Protein AF-A0A7S0CBC4-F1 (afdb_monomer_lite)

Foldseek 3Di:
DDDDPVPDDDDDDDDDDDDDDPVQKDKDPWDDWADPVPQKIKIKIWIFGNPPVRHTAKMKMFIWGQDPPPRDTDTPDIDMDGPHPPDDPPCDPVNCVVVPD

Organism: NCBI:txid420281

pLDDT: mean 72.63, std 17.98, range [35.53, 95.88]

Structure (mmCIF, N/CA/C/O backbone):
data_AF-A0A7S0CBC4-F1
#
_entry.id   AF-A0A7S0CBC4-F1
#
loop_
_atom_site.group_PDB
_atom_site.id
_atom_site.type_symbol
_atom_site.label_atom_id
_atom_site.label_alt_id
_atom_site.label_comp_id
_atom_site.label_asym_id
_atom_site.label_entity_id
_atom_site.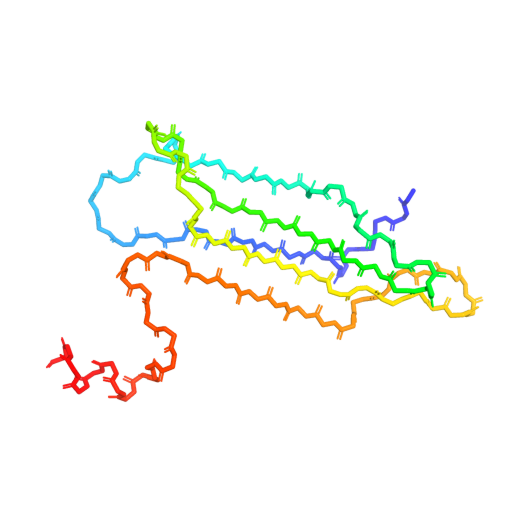label_seq_id
_atom_site.pdbx_PDB_ins_code
_atom_site.Cartn_x
_atom_site.Cartn_y
_atom_site.Cartn_z
_atom_site.occupancy
_atom_site.B_iso_or_equiv
_atom_site.auth_seq_id
_atom_site.auth_comp_id
_atom_site.auth_asym_id
_atom_site.auth_atom_id
_atom_site.pdbx_PDB_model_num
ATOM 1 N N . ALA A 1 1 ? 3.431 -0.151 20.247 1.00 38.62 1 ALA A N 1
ATOM 2 C CA . ALA A 1 1 ? 2.517 -0.664 19.209 1.00 38.62 1 ALA A CA 1
ATOM 3 C C . ALA A 1 1 ? 2.488 -2.183 19.313 1.00 38.62 1 ALA A C 1
ATOM 5 O O . ALA A 1 1 ? 3.549 -2.794 19.287 1.00 38.62 1 ALA A O 1
ATOM 6 N N . VAL A 1 2 ? 1.317 -2.781 19.541 1.00 35.53 2 VAL A N 1
ATOM 7 C CA . VAL A 1 2 ? 1.173 -4.241 19.642 1.00 35.53 2 VAL A CA 1
ATOM 8 C C . VAL A 1 2 ? 1.073 -4.788 18.220 1.00 35.53 2 VAL A C 1
ATOM 10 O O . VAL A 1 2 ? 0.085 -4.559 17.533 1.00 35.53 2 VAL A O 1
ATOM 13 N N . SER A 1 3 ? 2.137 -5.447 17.767 1.00 39.62 3 SER A N 1
ATOM 14 C CA . SER A 1 3 ? 2.172 -6.182 16.503 1.00 39.62 3 SER A CA 1
ATOM 15 C C . SER A 1 3 ? 1.276 -7.415 16.637 1.00 39.62 3 SER A C 1
ATOM 17 O O . SER A 1 3 ? 1.628 -8.367 17.332 1.00 39.62 3 SER A O 1
ATOM 19 N N . SER A 1 4 ? 0.085 -7.389 16.039 1.00 43.91 4 SER A N 1
ATOM 20 C CA . SER A 1 4 ? -0.743 -8.587 15.894 1.00 43.91 4 SER A CA 1
ATOM 21 C C . SER A 1 4 ? -0.231 -9.397 14.702 1.00 43.91 4 SER A C 1
ATOM 23 O O . SER A 1 4 ? -0.228 -8.891 13.579 1.00 43.91 4 SER A O 1
ATOM 25 N N . SER A 1 5 ? 0.141 -10.658 14.923 1.00 46.16 5 SER A N 1
ATOM 26 C CA . SER A 1 5 ? 0.690 -11.577 13.908 1.00 46.16 5 SER A CA 1
ATOM 27 C C . SER A 1 5 ? -0.208 -11.812 12.685 1.00 46.16 5 SER A C 1
ATOM 29 O O . SER A 1 5 ? 0.252 -12.365 11.695 1.00 46.16 5 SER A O 1
ATOM 31 N N . ASN A 1 6 ? -1.476 -11.394 12.740 1.00 45.88 6 ASN A N 1
ATOM 32 C CA . ASN A 1 6 ? -2.473 -11.633 11.694 1.00 45.88 6 ASN A CA 1
ATOM 33 C C . ASN A 1 6 ? -2.654 -10.458 10.714 1.00 45.88 6 ASN A C 1
ATOM 35 O O . ASN A 1 6 ? -3.443 -10.578 9.787 1.00 45.88 6 ASN A O 1
ATOM 39 N N . ASN A 1 7 ? -1.937 -9.343 10.899 1.00 47.84 7 ASN A N 1
ATOM 40 C CA . ASN A 1 7 ? -2.038 -8.149 10.044 1.00 47.84 7 ASN A CA 1
ATOM 41 C C . ASN A 1 7 ? -0.727 -7.894 9.283 1.00 47.84 7 ASN A C 1
ATOM 43 O O . ASN A 1 7 ? -0.221 -6.774 9.253 1.00 47.84 7 ASN A O 1
ATOM 47 N N . GLN A 1 8 ? -0.136 -8.953 8.729 1.00 48.47 8 GLN A N 1
ATOM 48 C CA . GLN A 1 8 ? 1.083 -8.877 7.927 1.00 48.47 8 GLN A CA 1
ATOM 49 C C . GLN A 1 8 ? 0.757 -9.233 6.479 1.00 48.47 8 GLN A C 1
ATOM 51 O O . GLN A 1 8 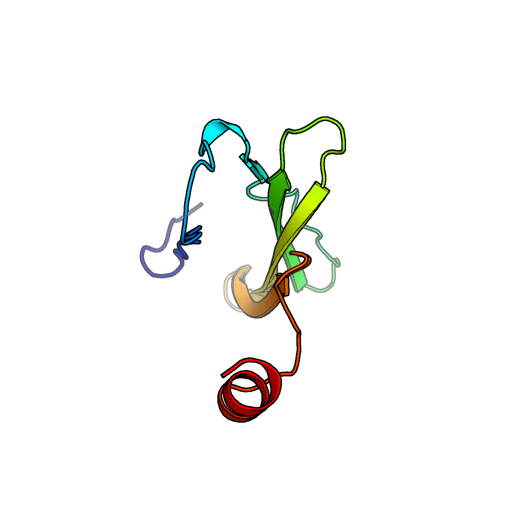? 0.149 -10.267 6.211 1.00 48.47 8 GLN A O 1
ATOM 56 N N . PHE A 1 9 ? 1.180 -8.381 5.550 1.00 51.22 9 PHE A N 1
ATOM 57 C CA . PHE A 1 9 ? 1.003 -8.586 4.116 1.00 51.22 9 PHE A CA 1
ATOM 58 C C . PHE A 1 9 ? 2.381 -8.562 3.459 1.00 51.22 9 PHE A C 1
ATOM 60 O O . PHE A 1 9 ? 3.190 -7.679 3.741 1.00 51.22 9 PHE A O 1
ATOM 67 N N . GLY A 1 10 ? 2.664 -9.552 2.615 1.00 49.84 10 GLY A N 1
ATOM 68 C CA . GLY A 1 10 ? 3.901 -9.632 1.843 1.00 49.84 10 GLY A CA 1
ATOM 69 C C . GLY A 1 10 ? 3.644 -9.254 0.390 1.00 49.84 10 GLY A C 1
ATOM 70 O O . GLY A 1 10 ? 2.766 -9.832 -0.246 1.00 49.84 10 GLY A O 1
ATOM 71 N N . ILE A 1 11 ? 4.417 -8.309 -0.144 1.00 53.34 11 ILE A N 1
ATOM 72 C CA . ILE A 1 11 ? 4.409 -7.983 -1.574 1.00 53.34 11 ILE A CA 1
ATOM 73 C C . ILE A 1 11 ? 5.508 -8.816 -2.237 1.00 53.34 11 ILE A C 1
ATOM 75 O O . ILE A 1 11 ? 6.695 -8.563 -2.038 1.00 53.34 11 ILE A O 1
ATOM 79 N N . LEU A 1 12 ? 5.120 -9.829 -3.011 1.00 50.75 12 LEU A N 1
ATOM 80 C CA . LEU A 1 12 ? 6.053 -10.638 -3.794 1.00 50.75 12 LEU A CA 1
ATOM 81 C C . LEU A 1 12 ? 6.260 -9.988 -5.164 1.00 50.75 12 LEU A C 1
ATOM 83 O O . LEU A 1 12 ? 5.390 -10.042 -6.032 1.00 50.75 12 LEU A O 1
ATOM 87 N N . VAL A 1 13 ? 7.426 -9.375 -5.366 1.00 54.03 13 VAL A N 1
ATOM 88 C CA . VAL A 1 13 ? 7.819 -8.817 -6.665 1.00 54.03 13 VAL A CA 1
ATOM 89 C C . VAL A 1 13 ? 8.433 -9.935 -7.511 1.00 54.03 13 VAL A C 1
ATOM 91 O O . VAL A 1 13 ? 9.635 -10.175 -7.473 1.00 54.03 13 VAL A O 1
ATOM 94 N N . GLY A 1 14 ? 7.593 -10.657 -8.253 1.00 49.59 14 GLY A N 1
ATOM 95 C CA . GLY A 1 14 ? 8.031 -11.591 -9.291 1.00 49.59 14 GLY A CA 1
ATOM 96 C C . GLY A 1 14 ? 8.009 -10.918 -10.662 1.00 49.59 14 GLY A C 1
ATOM 97 O O . GLY A 1 14 ? 6.984 -10.356 -11.051 1.00 49.59 14 GLY A O 1
ATOM 98 N N . TYR A 1 15 ? 9.116 -10.976 -11.405 1.00 46.53 15 TYR A N 1
ATOM 99 C CA . TYR A 1 15 ? 9.126 -10.660 -12.835 1.00 46.53 15 TYR A CA 1
ATOM 100 C C . TYR A 1 15 ? 9.783 -11.813 -13.590 1.00 46.53 15 TYR A C 1
ATOM 102 O O . TYR A 1 15 ? 10.948 -12.139 -13.358 1.00 46.53 15 TYR A O 1
ATOM 110 N N . GLU A 1 16 ? 9.018 -12.464 -14.464 1.00 52.97 16 GLU A N 1
ATOM 111 C CA . GLU A 1 16 ? 9.549 -13.499 -15.339 1.00 52.97 16 GLU A CA 1
ATOM 112 C C . GLU A 1 16 ? 10.407 -12.879 -16.446 1.00 52.97 16 GLU A C 1
ATOM 114 O O . GLU A 1 16 ? 10.009 -11.933 -17.129 1.00 52.97 1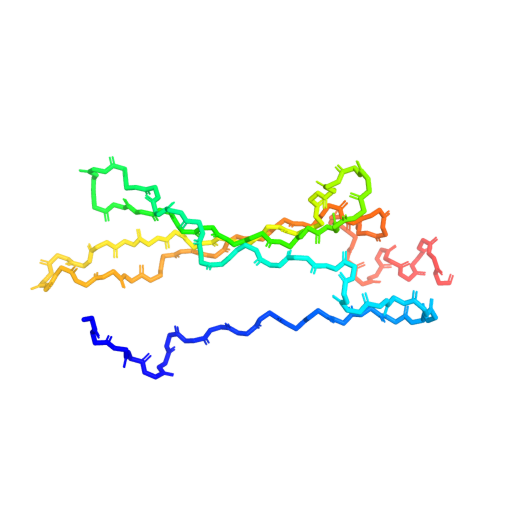6 GLU A O 1
ATOM 119 N N . SER A 1 17 ? 11.554 -13.524 -16.658 1.00 50.28 17 SER A N 1
ATOM 120 C CA . SER A 1 17 ? 12.471 -13.420 -17.795 1.00 50.28 17 SER A CA 1
ATOM 121 C C . SER A 1 17 ? 13.502 -12.271 -17.784 1.00 50.28 17 SER A C 1
ATOM 123 O O . SER A 1 17 ? 13.228 -11.114 -18.074 1.00 50.28 17 SER A O 1
ATOM 125 N N . VAL A 1 18 ? 14.751 -12.699 -17.544 1.00 48.06 18 VAL A N 1
ATOM 126 C CA . VAL A 1 18 ? 16.016 -12.164 -18.081 1.00 48.06 18 VAL A CA 1
ATOM 127 C C . VAL A 1 18 ? 16.436 -10.762 -17.596 1.00 48.06 18 VAL A C 1
ATOM 129 O O . VAL A 1 18 ? 16.106 -9.747 -18.192 1.00 48.06 18 VAL A O 1
ATOM 132 N N . ARG A 1 19 ? 17.328 -10.747 -16.589 1.00 50.09 19 ARG A N 1
ATOM 133 C CA . ARG A 1 19 ? 18.176 -9.609 -16.158 1.00 50.09 19 ARG A CA 1
ATOM 134 C C . ARG A 1 19 ? 17.470 -8.420 -15.489 1.00 50.09 19 ARG A C 1
ATOM 136 O O . ARG A 1 19 ? 17.785 -7.277 -15.797 1.00 50.09 19 ARG A O 1
ATOM 143 N N . CYS A 1 20 ? 16.589 -8.660 -14.527 1.00 52.22 20 CYS A N 1
ATOM 144 C CA . CYS A 1 20 ? 16.242 -7.612 -13.563 1.00 52.22 20 CYS A CA 1
ATOM 145 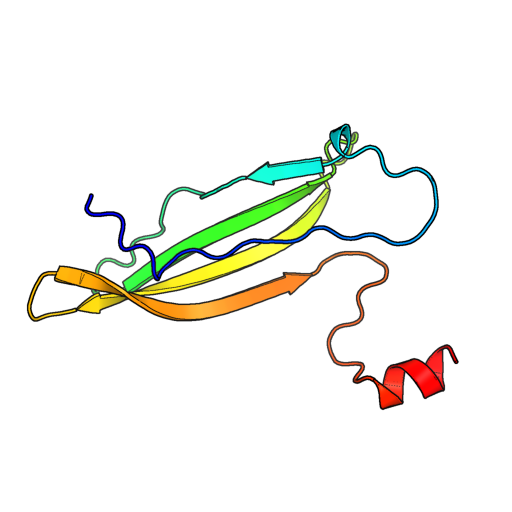C C . CYS A 1 20 ? 17.088 -7.816 -12.309 1.00 52.22 20 CYS A C 1
ATOM 147 O O . CYS A 1 20 ? 16.962 -8.850 -11.649 1.00 52.22 20 CYS A O 1
ATOM 149 N N . ASN A 1 21 ? 17.979 -6.873 -12.008 1.00 59.94 21 ASN A N 1
ATOM 150 C CA . ASN A 1 21 ? 18.726 -6.905 -10.763 1.00 59.94 21 ASN A CA 1
ATOM 151 C C . ASN A 1 21 ? 17.782 -6.370 -9.678 1.00 59.94 21 ASN A C 1
ATOM 153 O O . ASN A 1 21 ? 17.185 -5.314 -9.851 1.00 59.94 21 ASN A O 1
ATOM 157 N N . LEU A 1 22 ? 17.591 -7.083 -8.564 1.00 62.28 22 LEU A N 1
ATOM 158 C CA . LEU A 1 22 ? 16.724 -6.594 -7.473 1.00 62.28 22 LEU A CA 1
ATOM 159 C C . LEU A 1 22 ? 17.195 -5.230 -6.933 1.00 62.28 22 LEU A C 1
ATOM 161 O O . LEU A 1 22 ? 16.401 -4.457 -6.402 1.00 62.28 22 LEU A O 1
ATOM 165 N N . GLU A 1 23 ? 18.479 -4.926 -7.127 1.00 64.69 23 GLU A N 1
ATOM 166 C CA . GLU A 1 23 ? 19.105 -3.633 -6.852 1.00 64.69 23 GLU A CA 1
ATOM 167 C C . GLU A 1 23 ? 18.516 -2.472 -7.663 1.00 64.69 23 GLU A C 1
ATOM 169 O O . GLU A 1 23 ? 18.653 -1.332 -7.229 1.00 64.69 23 GLU A O 1
ATOM 174 N N . ASP A 1 24 ? 17.821 -2.744 -8.773 1.00 73.31 24 ASP A N 1
ATOM 175 C CA . ASP A 1 24 ? 17.178 -1.741 -9.630 1.00 73.31 24 ASP A CA 1
ATOM 176 C C . ASP A 1 24 ? 15.848 -1.240 -9.050 1.00 73.31 24 ASP A C 1
ATOM 178 O O . ASP A 1 24 ? 15.246 -0.317 -9.597 1.00 73.31 24 ASP A O 1
ATOM 182 N N . PHE A 1 25 ? 15.363 -1.829 -7.952 1.00 76.19 25 PHE A N 1
ATOM 183 C CA . PHE A 1 25 ? 14.084 -1.467 -7.349 1.00 76.19 25 PHE A CA 1
ATOM 184 C C . PHE A 1 25 ? 14.241 -0.892 -5.942 1.00 76.19 25 PHE A C 1
ATOM 186 O O . PHE A 1 25 ? 15.143 -1.243 -5.175 1.00 76.19 25 PHE A O 1
ATOM 193 N N . GLU A 1 26 ? 13.325 0.006 -5.601 1.00 83.25 26 GLU A N 1
ATOM 194 C CA . GLU A 1 26 ? 13.167 0.589 -4.276 1.00 83.25 26 GLU A CA 1
ATOM 195 C C . GLU A 1 26 ? 11.729 0.405 -3.807 1.00 83.25 26 GLU A C 1
ATOM 197 O O . GLU A 1 26 ? 10.786 0.786 -4.502 1.00 83.25 26 GLU A O 1
ATOM 202 N N . SER A 1 27 ? 11.562 -0.173 -2.620 1.00 77.31 27 SER A N 1
ATOM 203 C CA . SER A 1 27 ? 10.290 -0.149 -1.907 1.00 77.31 27 SER A CA 1
ATOM 204 C C . SER A 1 27 ? 10.297 1.000 -0.905 1.00 77.31 27 SER A C 1
ATOM 206 O O . SER A 1 27 ? 11.137 1.016 -0.004 1.00 77.31 27 SER A O 1
ATOM 208 N N . ILE A 1 28 ? 9.340 1.915 -1.016 1.00 78.75 28 ILE A N 1
ATOM 209 C CA . ILE A 1 28 ? 9.083 2.937 0.000 1.00 78.75 28 ILE A CA 1
ATOM 210 C C . ILE A 1 28 ? 7.996 2.376 0.917 1.00 78.75 28 ILE A C 1
ATOM 212 O O . ILE A 1 28 ? 6.846 2.239 0.492 1.00 78.75 28 ILE A O 1
ATOM 216 N N . PHE A 1 29 ? 8.379 1.982 2.137 1.00 76.19 29 PHE A N 1
ATOM 217 C CA . PHE A 1 29 ? 7.501 1.273 3.069 1.00 76.19 29 PHE A CA 1
ATOM 218 C C . PHE A 1 29 ? 7.623 1.777 4.515 1.00 76.19 29 PHE A C 1
ATOM 220 O O . PHE A 1 29 ? 8.723 1.744 5.074 1.00 76.19 29 PHE A O 1
ATOM 227 N N . PRO A 1 30 ? 6.486 2.058 5.174 1.00 73.50 30 PRO A N 1
ATOM 228 C CA . PRO A 1 30 ? 5.328 2.763 4.630 1.00 73.50 30 PRO A CA 1
ATOM 229 C C . PRO A 1 30 ? 5.635 4.261 4.489 1.00 73.50 30 PRO A C 1
ATOM 231 O O . PRO A 1 30 ? 6.481 4.801 5.200 1.00 73.50 30 PRO A O 1
ATOM 234 N N . MET A 1 31 ? 4.937 4.932 3.575 1.00 78.81 31 MET A N 1
ATOM 235 C CA . MET A 1 31 ? 4.881 6.396 3.573 1.00 78.81 31 MET A CA 1
ATOM 236 C C . MET A 1 31 ? 4.226 6.894 4.868 1.00 78.81 31 MET A C 1
ATOM 238 O O . MET A 1 31 ? 3.491 6.145 5.524 1.00 78.81 31 MET A O 1
ATOM 242 N N . ASP A 1 32 ? 4.465 8.160 5.215 1.00 85.12 32 ASP A N 1
ATOM 243 C CA . ASP A 1 32 ? 3.802 8.781 6.361 1.00 85.12 32 ASP A CA 1
ATOM 244 C C . ASP A 1 32 ? 2.274 8.614 6.245 1.00 85.12 32 ASP A C 1
ATOM 246 O O . ASP A 1 32 ? 1.708 8.891 5.180 1.00 85.12 32 ASP A O 1
ATOM 250 N N . PRO A 1 33 ? 1.592 8.144 7.307 1.00 87.12 33 PRO A N 1
ATOM 251 C CA . PRO A 1 33 ? 0.151 7.962 7.271 1.00 87.12 33 PRO A CA 1
ATOM 252 C C . PRO A 1 33 ? -0.569 9.289 7.024 1.00 87.12 33 PRO A C 1
ATOM 254 O O . PRO A 1 33 ? -0.324 10.281 7.713 1.00 87.12 33 PRO A O 1
ATOM 257 N N . LEU A 1 34 ? -1.509 9.291 6.083 1.00 90.38 34 LEU A N 1
ATOM 258 C CA . LEU A 1 34 ? -2.422 10.407 5.870 1.00 90.38 34 LEU A CA 1
ATOM 259 C C . LEU A 1 34 ? -3.633 10.223 6.791 1.00 90.38 34 LEU A C 1
ATOM 261 O O . LEU A 1 34 ? -4.502 9.399 6.519 1.00 90.38 34 LEU A O 1
ATOM 265 N N . ASP A 1 35 ? -3.662 10.943 7.911 1.00 91.19 35 ASP A N 1
ATOM 266 C CA . ASP A 1 35 ? -4.804 10.983 8.834 1.00 91.19 35 ASP A CA 1
ATOM 267 C C . ASP A 1 35 ? -5.813 12.041 8.361 1.00 91.19 35 ASP A C 1
ATOM 269 O O . ASP A 1 35 ? -5.460 13.208 8.180 1.00 91.19 35 ASP A O 1
ATOM 273 N N . TYR A 1 36 ? -7.067 11.637 8.152 1.00 90.81 36 TYR A N 1
ATOM 274 C CA . TYR A 1 36 ? -8.130 12.530 7.687 1.00 90.81 36 TYR A CA 1
ATOM 275 C C . TYR A 1 36 ? -8.814 13.299 8.832 1.00 90.81 36 TYR A C 1
ATOM 277 O O . TYR A 1 36 ? -9.623 14.192 8.582 1.00 90.81 36 TYR A O 1
ATOM 285 N N . GLY A 1 37 ? -8.501 12.984 10.095 1.00 91.62 37 GLY A N 1
ATOM 286 C CA . GLY A 1 37 ? -9.059 13.647 11.279 1.00 91.62 37 GLY A CA 1
ATOM 287 C C . GLY A 1 37 ? -10.486 13.222 11.645 1.00 91.62 37 GLY A C 1
ATOM 288 O O . GLY A 1 37 ? -11.011 13.656 12.668 1.00 91.62 37 GLY A O 1
ATOM 289 N N . ASP A 1 38 ? -11.106 12.346 10.858 1.00 94.00 38 ASP A N 1
ATOM 290 C CA . ASP A 1 38 ? -12.452 11.797 11.069 1.00 94.00 38 ASP A CA 1
ATOM 291 C C . ASP A 1 38 ? -12.436 10.358 11.623 1.00 94.00 38 ASP A C 1
ATOM 293 O O . ASP A 1 38 ? -13.465 9.687 11.702 1.00 94.00 38 ASP A O 1
ATOM 297 N N . GLY A 1 39 ? -11.257 9.877 12.029 1.00 92.69 39 GLY A N 1
ATOM 298 C CA . GLY A 1 39 ? -11.050 8.489 12.435 1.00 92.69 39 GLY A CA 1
ATOM 299 C C . GLY A 1 39 ? -10.779 7.543 11.266 1.00 92.69 39 GLY A C 1
ATOM 300 O O . GLY A 1 39 ? -10.756 6.331 11.481 1.00 92.69 39 GLY A O 1
ATOM 301 N N . THR A 1 40 ? -10.543 8.061 10.060 1.00 94.81 40 THR A N 1
ATOM 302 C CA . THR A 1 40 ? -9.990 7.307 8.933 1.00 94.81 40 THR A CA 1
ATOM 303 C C . THR A 1 40 ? -8.549 7.723 8.641 1.00 94.81 40 THR A C 1
ATOM 305 O O . THR A 1 40 ? -8.119 8.837 8.939 1.00 94.81 40 THR A O 1
ATOM 308 N N . CYS A 1 41 ? -7.767 6.800 8.089 1.00 93.62 41 CYS A N 1
ATOM 309 C CA . CYS A 1 41 ? -6.371 7.025 7.736 1.00 93.62 41 CYS A CA 1
ATOM 310 C C . CYS A 1 41 ? -6.016 6.251 6.463 1.00 93.62 41 CYS A C 1
ATOM 312 O O . CYS A 1 41 ? -6.610 5.213 6.178 1.00 93.62 41 CYS A O 1
ATOM 314 N N . TRP A 1 42 ? -5.053 6.748 5.694 1.00 91.75 42 TRP A N 1
ATOM 315 C CA . TRP A 1 42 ? -4.484 6.061 4.544 1.00 91.75 42 TRP A CA 1
ATOM 316 C C . TRP A 1 42 ? -2.997 5.795 4.754 1.00 91.75 42 TRP A C 1
ATOM 318 O O . TRP A 1 42 ? -2.238 6.702 5.092 1.00 91.75 42 TRP A O 1
ATOM 328 N N . VAL A 1 43 ? -2.578 4.553 4.526 1.00 90.88 43 VAL A N 1
ATOM 329 C CA . VAL A 1 43 ? -1.164 4.163 4.513 1.00 90.88 43 VAL A CA 1
ATOM 330 C C . VAL A 1 43 ? -0.826 3.662 3.123 1.00 90.88 43 VAL A C 1
ATOM 332 O O . VAL A 1 43 ? -1.515 2.788 2.608 1.00 90.88 43 VAL A O 1
ATOM 335 N N . GLU A 1 44 ? 0.238 4.193 2.528 1.00 90.06 44 GLU A N 1
ATOM 336 C CA . GLU A 1 44 ? 0.675 3.838 1.179 1.00 90.06 44 GLU A CA 1
ATOM 337 C C . GLU A 1 44 ? 2.067 3.205 1.193 1.00 90.06 44 GLU A C 1
ATOM 339 O O . GLU A 1 44 ? 2.936 3.563 1.990 1.00 90.06 44 GLU A O 1
ATOM 344 N N . CYS A 1 45 ? 2.289 2.264 0.283 1.00 87.25 45 CYS A N 1
ATOM 345 C CA . CYS A 1 45 ? 3.591 1.713 -0.045 1.00 87.25 45 CYS A CA 1
ATOM 346 C C . CYS A 1 45 ? 3.798 1.758 -1.556 1.00 87.25 45 CYS A C 1
ATOM 348 O O . CYS A 1 45 ? 2.909 1.404 -2.329 1.00 87.25 45 CYS A O 1
ATOM 350 N N . GLN A 1 46 ? 4.997 2.150 -1.974 1.00 87.44 46 GLN A N 1
ATOM 351 C CA . GLN A 1 46 ? 5.337 2.291 -3.387 1.00 87.44 46 GLN A CA 1
ATOM 352 C C . GLN A 1 46 ? 6.479 1.355 -3.762 1.00 87.44 46 GLN A C 1
ATOM 354 O O . GLN A 1 46 ? 7.435 1.192 -3.006 1.00 87.44 46 GLN A O 1
ATOM 359 N N . LEU A 1 47 ? 6.406 0.790 -4.963 1.00 84.62 47 LEU A N 1
ATOM 360 C CA . LEU A 1 47 ? 7.523 0.142 -5.637 1.00 84.62 47 LEU A CA 1
ATOM 361 C C . LEU A 1 47 ? 7.973 1.028 -6.794 1.00 84.62 47 LEU A C 1
ATOM 363 O O . LEU A 1 47 ? 7.185 1.346 -7.689 1.00 84.62 47 LEU A O 1
ATOM 367 N N . ARG A 1 48 ? 9.248 1.400 -6.792 1.00 86.50 48 ARG A N 1
ATOM 368 C CA . ARG A 1 48 ? 9.869 2.287 -7.776 1.00 86.50 48 ARG A CA 1
ATOM 369 C C . ARG A 1 48 ? 11.083 1.631 -8.421 1.00 86.50 48 ARG A C 1
ATOM 371 O O . ARG A 1 48 ? 11.708 0.754 -7.832 1.00 86.50 48 ARG A O 1
ATOM 378 N N . ASN A 1 49 ? 11.406 2.054 -9.638 1.00 85.38 49 ASN A N 1
ATOM 379 C CA . ASN A 1 49 ? 12.666 1.735 -10.306 1.00 85.38 49 ASN A CA 1
ATOM 380 C C . ASN A 1 49 ? 13.710 2.806 -9.942 1.00 85.38 49 ASN A C 1
ATOM 382 O O . ASN A 1 49 ? 13.444 3.982 -10.161 1.00 85.38 49 ASN A O 1
ATOM 386 N N . LYS A 1 50 ? 14.881 2.413 -9.430 1.00 77.62 50 LYS A N 1
ATOM 387 C CA . LYS A 1 50 ? 16.000 3.287 -9.019 1.00 77.62 50 LYS A CA 1
ATOM 388 C C . LYS A 1 50 ? 16.797 3.895 -10.177 1.00 77.62 50 LYS A C 1
ATOM 390 O O . LYS A 1 50 ? 17.720 4.670 -9.939 1.00 77.62 50 LYS A O 1
ATOM 395 N N . GLY A 1 51 ? 16.478 3.539 -11.420 1.00 70.88 51 GLY A N 1
ATOM 396 C CA . GLY A 1 51 ? 17.082 4.125 -12.611 1.00 70.88 51 GLY A CA 1
ATOM 397 C C . GLY A 1 51 ? 16.871 5.640 -12.707 1.00 70.88 51 GLY A C 1
ATOM 398 O O . GLY A 1 51 ? 16.157 6.251 -11.912 1.00 70.88 51 GLY A O 1
ATOM 399 N N . SER A 1 52 ? 17.463 6.250 -13.735 1.00 61.75 52 SER A N 1
ATOM 400 C CA . SER A 1 52 ? 17.520 7.706 -13.956 1.00 61.75 52 SER A CA 1
ATOM 401 C C . SER A 1 52 ? 16.176 8.449 -13.924 1.00 61.75 52 SER A C 1
ATOM 403 O O . SER A 1 52 ? 16.162 9.665 -13.768 1.00 61.75 52 SER A O 1
ATOM 405 N N . GLU A 1 53 ? 15.055 7.743 -14.065 1.00 73.69 53 GLU A N 1
ATOM 406 C CA . GLU A 1 53 ? 13.710 8.324 -14.119 1.00 73.69 53 GLU A CA 1
ATOM 407 C C . GLU A 1 53 ? 12.903 8.158 -12.824 1.00 73.69 53 GLU A C 1
ATOM 409 O O . GLU A 1 53 ? 11.813 8.715 -12.726 1.00 73.69 53 GLU A O 1
ATOM 414 N N . ASN A 1 54 ? 13.400 7.398 -11.837 1.00 79.88 54 ASN A N 1
ATOM 415 C CA . ASN A 1 54 ? 12.671 7.077 -10.605 1.00 79.88 54 ASN A CA 1
ATOM 416 C C . ASN A 1 54 ? 11.191 6.708 -10.876 1.00 79.88 54 ASN A C 1
ATOM 418 O O . ASN A 1 54 ? 10.259 7.334 -10.359 1.00 79.88 54 ASN A O 1
ATOM 422 N N . LYS A 1 55 ? 10.957 5.750 -11.781 1.00 84.19 55 LYS A N 1
ATOM 423 C CA . LYS A 1 55 ? 9.610 5.439 -12.285 1.00 84.19 55 LYS A CA 1
ATOM 424 C C . LYS A 1 55 ? 8.801 4.692 -11.220 1.00 84.19 55 LYS A C 1
ATOM 426 O O . LYS A 1 55 ? 9.251 3.660 -10.723 1.00 84.19 55 LYS A O 1
ATOM 431 N N . LEU A 1 56 ? 7.599 5.183 -10.899 1.00 85.38 56 LEU A N 1
ATOM 432 C CA . LEU A 1 56 ? 6.629 4.460 -10.067 1.00 85.38 56 LEU A CA 1
ATOM 433 C C . LEU A 1 56 ? 6.099 3.253 -10.844 1.00 85.38 56 LEU A C 1
ATOM 435 O O . LEU A 1 56 ? 5.617 3.398 -11.964 1.00 85.38 56 LEU A O 1
ATOM 439 N N . LEU A 1 57 ? 6.217 2.067 -10.252 1.00 82.12 57 LEU A N 1
ATOM 440 C CA . LEU A 1 57 ? 5.814 0.806 -10.870 1.00 82.12 57 LEU A CA 1
ATOM 441 C C . LEU A 1 57 ? 4.513 0.293 -10.276 1.00 82.12 57 LEU A C 1
ATOM 443 O O . LEU A 1 57 ? 3.626 -0.110 -11.014 1.00 82.12 57 LEU A O 1
ATOM 447 N N . VAL A 1 58 ? 4.402 0.300 -8.952 1.00 84.00 58 VAL A N 1
ATOM 448 C CA . VAL A 1 58 ? 3.217 -0.169 -8.230 1.00 84.00 58 VAL A CA 1
ATOM 449 C C . VAL A 1 58 ? 3.014 0.733 -7.023 1.00 84.00 58 VAL A C 1
ATOM 451 O O . VAL A 1 58 ? 3.986 1.104 -6.365 1.00 84.00 58 VAL A O 1
ATOM 454 N N . THR A 1 59 ? 1.767 1.060 -6.711 1.00 87.94 59 THR A N 1
ATOM 455 C CA . THR A 1 59 ? 1.385 1.535 -5.378 1.00 87.94 59 THR A CA 1
ATOM 456 C C . THR A 1 59 ? 0.359 0.579 -4.793 1.00 87.94 59 THR A C 1
ATOM 458 O O . THR A 1 59 ? -0.494 0.048 -5.505 1.00 87.94 59 THR A O 1
ATOM 461 N N . THR A 1 60 ? 0.463 0.333 -3.498 1.00 88.31 60 THR A N 1
ATOM 462 C CA . THR A 1 60 ? -0.561 -0.347 -2.714 1.00 88.31 60 THR A CA 1
ATOM 463 C C . THR A 1 60 ? -0.844 0.506 -1.500 1.00 88.31 60 THR A C 1
ATOM 465 O O . THR A 1 60 ? 0.076 1.054 -0.894 1.00 88.31 60 THR A O 1
ATOM 468 N N . GLY A 1 61 ? -2.104 0.608 -1.117 1.00 89.94 61 GLY A N 1
ATOM 469 C CA . GLY A 1 61 ? -2.458 1.318 0.090 1.00 89.94 61 GLY A CA 1
ATOM 470 C C . GLY A 1 61 ? -3.632 0.700 0.814 1.00 89.94 61 GLY A C 1
ATOM 471 O O . GLY A 1 61 ? -4.392 -0.101 0.272 1.00 89.94 61 GLY A O 1
ATOM 472 N N . TRP A 1 62 ? -3.716 1.056 2.085 1.00 91.69 62 TRP A N 1
ATOM 473 C CA . TRP A 1 62 ? -4.711 0.572 3.019 1.00 91.69 62 TRP A CA 1
ATOM 474 C C . TRP A 1 62 ? -5.501 1.762 3.532 1.00 91.69 62 TRP A C 1
ATOM 476 O O . TRP A 1 62 ? -4.935 2.673 4.142 1.00 91.69 62 TRP A O 1
ATOM 486 N N . SER A 1 63 ? -6.817 1.718 3.340 1.00 93.94 63 SER A N 1
ATOM 487 C CA . SER A 1 63 ? -7.731 2.549 4.111 1.00 93.94 63 SER A CA 1
ATOM 488 C C . SER A 1 63 ? -7.896 1.902 5.475 1.00 93.94 63 SER A C 1
ATOM 490 O O . SER A 1 63 ? -8.264 0.729 5.582 1.00 93.94 63 SER A O 1
ATOM 492 N N . LEU A 1 64 ? -7.607 2.661 6.520 1.00 94.31 64 LEU A N 1
ATOM 493 C CA . LEU A 1 64 ? -7.744 2.257 7.905 1.00 94.31 64 LEU A CA 1
ATOM 494 C C . LEU A 1 64 ? -8.904 3.017 8.540 1.00 94.31 64 LEU A C 1
ATOM 496 O O . LEU A 1 64 ? -9.057 4.220 8.336 1.00 94.31 64 LEU A O 1
ATOM 500 N N . GLN A 1 65 ? -9.682 2.328 9.365 1.00 95.88 65 GLN A N 1
ATOM 501 C CA . GLN A 1 65 ? -10.721 2.926 10.189 1.00 95.88 65 GLN A CA 1
ATOM 502 C C . GLN A 1 65 ? -10.428 2.665 11.661 1.00 95.88 65 GLN A C 1
ATOM 504 O O . GLN A 1 65 ? -10.126 1.542 12.076 1.00 95.88 65 GLN A O 1
ATOM 509 N N . LYS A 1 66 ? -10.528 3.717 12.467 1.00 94.56 66 LYS A N 1
ATOM 510 C CA . LYS A 1 66 ? -10.335 3.645 13.905 1.00 94.56 66 LYS A CA 1
ATOM 511 C C . LYS A 1 66 ? -11.577 3.058 14.565 1.00 94.56 66 LYS A C 1
ATOM 513 O O . LYS A 1 66 ? -12.670 3.616 14.493 1.00 94.56 66 LYS A O 1
ATOM 518 N N . ARG A 1 67 ? -11.410 1.928 15.244 1.00 93.50 67 ARG A N 1
ATOM 519 C CA . ARG A 1 67 ? -12.467 1.286 16.019 1.00 93.50 67 ARG A CA 1
ATOM 520 C C . ARG A 1 67 ? -12.803 2.132 17.244 1.00 93.50 67 ARG A C 1
ATOM 522 O O . ARG A 1 67 ? -11.930 2.464 18.042 1.00 93.50 67 ARG A O 1
ATOM 529 N N . SER A 1 68 ? -14.084 2.432 17.427 1.00 93.62 68 SER A N 1
ATOM 530 C CA . SER A 1 68 ? -14.568 3.291 18.515 1.00 93.62 68 SER A CA 1
ATOM 531 C C . SER A 1 68 ? -14.376 2.700 19.915 1.00 93.62 68 SER A C 1
ATOM 533 O O . SER A 1 68 ? -14.200 3.455 20.865 1.00 93.62 68 SER A O 1
ATOM 535 N N . SER A 1 69 ? -14.389 1.371 20.061 1.00 95.12 69 SER A N 1
ATOM 536 C CA . SER A 1 69 ? -14.333 0.712 21.374 1.00 95.12 69 SER A CA 1
ATOM 537 C C . SER A 1 69 ? -12.977 0.821 22.073 1.00 95.12 69 SER A C 1
ATOM 539 O O . SER A 1 69 ? -12.927 0.835 23.298 1.00 95.12 69 SER A O 1
ATOM 541 N N . ASP A 1 70 ? -11.880 0.848 21.317 1.00 93.25 70 ASP A N 1
ATOM 542 C CA . ASP A 1 70 ? -10.517 0.782 21.863 1.00 93.25 70 ASP A CA 1
ATOM 543 C C . ASP A 1 70 ? -9.485 1.609 21.081 1.00 93.25 70 ASP A C 1
ATOM 545 O O . ASP A 1 70 ? -8.301 1.603 21.412 1.00 93.25 70 ASP A O 1
ATOM 549 N N . GLY A 1 71 ? -9.913 2.333 20.046 1.00 89.31 71 GLY A N 1
ATOM 550 C CA . GLY A 1 71 ? -9.045 3.180 19.239 1.00 89.31 71 GLY A CA 1
ATOM 551 C C . GLY A 1 71 ? -8.102 2.423 18.301 1.00 89.31 71 GLY A C 1
ATOM 552 O O . GLY A 1 71 ? -7.201 3.055 17.749 1.00 89.31 71 GLY A O 1
ATOM 553 N N . ALA A 1 72 ? -8.276 1.109 18.118 1.00 88.56 72 ALA A N 1
ATOM 554 C CA . ALA A 1 72 ? -7.448 0.314 17.214 1.00 88.56 72 ALA A CA 1
ATOM 555 C C . ALA A 1 72 ? -7.704 0.681 15.744 1.00 88.56 72 ALA A C 1
ATOM 557 O O . ALA A 1 72 ? -8.850 0.859 15.339 1.00 88.56 72 ALA A O 1
ATOM 558 N N . TRP A 1 73 ? -6.651 0.744 14.929 1.00 87.19 73 TRP A N 1
ATOM 559 C CA . TRP A 1 73 ? -6.775 0.914 13.480 1.00 87.19 73 TRP A CA 1
ATOM 560 C C . TRP A 1 73 ? -7.025 -0.439 12.814 1.00 87.19 73 TRP A C 1
ATOM 562 O O . TRP A 1 73 ? -6.223 -1.362 12.957 1.00 87.19 73 TRP A O 1
ATOM 572 N N . LEU A 1 74 ? -8.144 -0.556 12.105 1.00 91.19 74 LEU A N 1
ATOM 573 C CA . LEU A 1 74 ? -8.541 -1.752 11.368 1.00 91.19 74 LEU A CA 1
ATOM 574 C C . LEU A 1 74 ? -8.507 -1.468 9.871 1.00 91.19 74 LEU A C 1
ATOM 576 O O . LEU A 1 74 ? -8.835 -0.364 9.449 1.00 91.19 74 LEU A O 1
ATOM 580 N N . ILE A 1 75 ? -8.142 -2.467 9.072 1.00 90.50 75 ILE A N 1
ATOM 581 C CA . ILE A 1 75 ? -8.196 -2.351 7.613 1.00 90.50 75 ILE A CA 1
ATOM 582 C C . ILE A 1 75 ? -9.662 -2.306 7.187 1.00 90.50 75 ILE A C 1
ATOM 584 O O . ILE A 1 75 ? -10.426 -3.223 7.484 1.00 90.50 75 ILE A O 1
ATOM 588 N N . ASN A 1 76 ? -10.025 -1.236 6.492 1.00 91.81 76 ASN A N 1
ATOM 589 C CA . ASN A 1 76 ? -11.331 -1.038 5.882 1.00 91.81 76 ASN A CA 1
ATOM 590 C C . ASN A 1 76 ? -11.312 -1.437 4.398 1.00 91.81 76 ASN A C 1
ATOM 592 O O . ASN A 1 76 ? -12.190 -2.162 3.940 1.00 91.81 76 ASN A O 1
ATOM 596 N N . SER A 1 77 ? -10.283 -1.019 3.656 1.00 89.81 77 SER A N 1
ATOM 597 C CA . SER A 1 77 ? -10.071 -1.423 2.262 1.00 89.81 77 SER A CA 1
ATOM 598 C C . SER A 1 77 ? -8.587 -1.503 1.921 1.00 89.81 77 SER A C 1
ATOM 600 O O . SER A 1 77 ? -7.737 -0.957 2.629 1.00 89.81 77 SER A O 1
ATOM 602 N N . ILE A 1 78 ? -8.289 -2.206 0.831 1.00 87.38 78 ILE A N 1
ATOM 603 C CA . ILE A 1 78 ? -6.964 -2.276 0.223 1.00 87.38 78 ILE A CA 1
ATOM 604 C C . ILE A 1 78 ? -7.143 -1.904 -1.241 1.00 87.38 78 ILE A C 1
ATOM 606 O O . ILE A 1 78 ? -7.952 -2.533 -1.924 1.00 87.38 78 ILE A O 1
ATOM 610 N N . ASP A 1 79 ? -6.371 -0.936 -1.717 1.00 85.44 79 ASP A N 1
ATOM 611 C CA . ASP A 1 79 ? -6.299 -0.611 -3.135 1.00 85.44 79 ASP A CA 1
ATOM 612 C C . ASP A 1 79 ? -4.879 -0.815 -3.639 1.00 85.44 79 ASP A C 1
ATOM 614 O O . ASP A 1 79 ? -3.895 -0.624 -2.922 1.00 85.44 79 ASP A O 1
ATOM 618 N N . TRP A 1 80 ? -4.773 -1.201 -4.903 1.00 84.12 80 TRP A N 1
ATOM 619 C CA . TRP A 1 80 ? -3.499 -1.343 -5.583 1.00 84.12 80 TRP A CA 1
ATOM 620 C C . TRP A 1 80 ? -3.626 -0.797 -7.000 1.00 84.12 80 TRP A C 1
ATOM 622 O O . TRP A 1 80 ? -4.651 -0.965 -7.660 1.00 84.12 80 TRP A O 1
ATOM 632 N N . GLN A 1 81 ? -2.580 -0.123 -7.458 1.00 81.81 81 GLN A N 1
ATOM 633 C CA . GLN A 1 81 ? -2.457 0.345 -8.832 1.00 81.81 81 GLN A CA 1
ATOM 634 C C . GLN A 1 81 ? -1.108 -0.109 -9.364 1.00 81.81 81 GLN A C 1
ATOM 636 O O . GLN A 1 81 ? -0.080 0.014 -8.694 1.00 81.81 81 GLN A O 1
ATOM 641 N N . ASP A 1 82 ? -1.117 -0.613 -10.587 1.00 81.44 82 ASP A N 1
ATOM 642 C CA . ASP A 1 82 ? 0.071 -1.074 -11.282 1.00 81.44 82 ASP A CA 1
ATOM 643 C C . ASP A 1 82 ? 0.257 -0.238 -12.551 1.00 81.44 82 ASP A C 1
ATOM 645 O O . ASP A 1 82 ? -0.626 -0.127 -13.399 1.00 81.44 82 ASP A O 1
ATOM 649 N N . PHE A 1 83 ? 1.416 0.403 -12.630 1.00 77.69 83 PHE A N 1
ATOM 650 C CA . PHE A 1 83 ? 1.815 1.345 -13.669 1.00 77.69 83 PHE A CA 1
ATOM 651 C C . PHE A 1 83 ? 2.859 0.740 -14.616 1.00 77.69 83 PHE A C 1
ATOM 653 O O . PHE A 1 83 ? 3.447 1.447 -15.437 1.00 77.69 83 PHE A O 1
ATOM 660 N N . ARG A 1 84 ? 3.152 -0.561 -14.494 1.00 78.31 84 ARG A N 1
ATOM 661 C CA . ARG A 1 84 ? 4.131 -1.238 -15.350 1.00 78.31 84 ARG A CA 1
ATOM 662 C C . ARG A 1 84 ? 3.612 -1.283 -16.783 1.00 78.31 84 ARG A C 1
ATOM 664 O O . ARG A 1 84 ? 2.456 -1.602 -17.026 1.00 78.31 84 ARG A O 1
ATOM 671 N N . ASP A 1 85 ? 4.491 -1.070 -17.760 1.00 67.06 85 ASP A N 1
ATOM 672 C CA . ASP A 1 85 ? 4.092 -0.939 -19.173 1.00 67.06 85 ASP A CA 1
ATOM 673 C C . ASP A 1 85 ? 3.460 -2.214 -19.765 1.00 67.06 85 ASP A C 1
ATOM 675 O O . ASP A 1 85 ? 2.780 -2.152 -20.791 1.00 67.06 85 ASP A O 1
ATOM 679 N N . LYS A 1 86 ? 3.670 -3.377 -19.132 1.00 64.62 86 LYS A N 1
ATOM 680 C CA . LYS A 1 86 ? 3.026 -4.656 -19.485 1.00 64.62 86 LYS A CA 1
ATOM 681 C C . LYS A 1 86 ? 1.716 -4.910 -18.735 1.00 64.62 86 LYS A C 1
ATOM 683 O O . LYS A 1 86 ? 0.990 -5.830 -19.095 1.00 64.62 86 LYS A O 1
ATOM 688 N N . PHE A 1 87 ? 1.411 -4.119 -17.711 1.00 59.44 87 PHE A N 1
ATOM 689 C CA . PHE A 1 87 ? 0.146 -4.211 -17.006 1.00 59.44 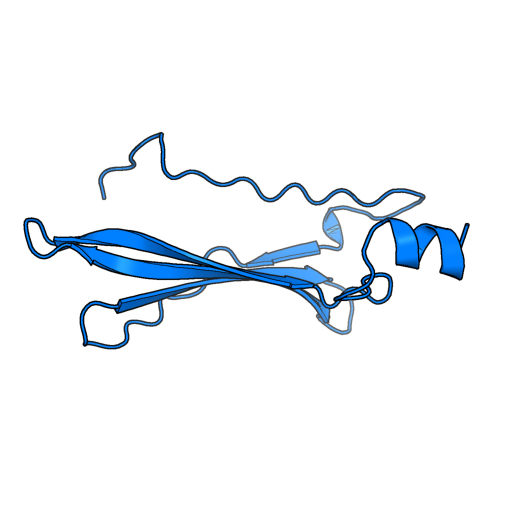87 PHE A CA 1
ATOM 690 C C . PHE A 1 87 ? -0.966 -3.585 -17.857 1.00 59.44 87 PHE A C 1
ATOM 692 O O . PHE A 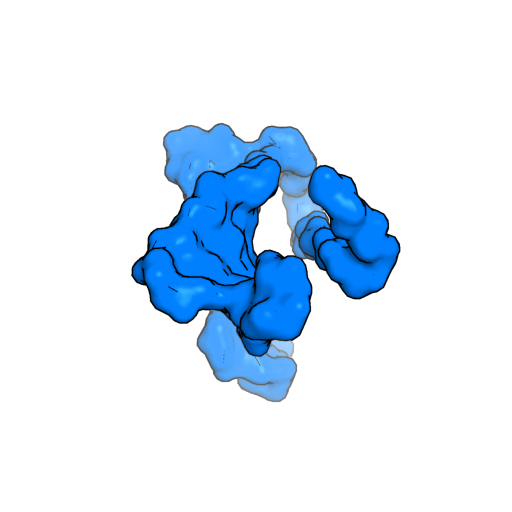1 87 ? -0.791 -2.559 -18.522 1.00 59.44 87 PHE A O 1
ATOM 699 N N . ARG A 1 88 ? -2.112 -4.262 -17.901 1.00 57.03 88 ARG A N 1
ATOM 700 C CA . ARG A 1 88 ? -3.302 -3.854 -18.651 1.00 57.03 88 ARG A CA 1
ATOM 701 C C . ARG A 1 88 ? -4.494 -3.956 -17.695 1.00 57.03 88 ARG A C 1
ATOM 703 O O . ARG A 1 88 ? -5.059 -5.042 -17.571 1.00 57.03 88 ARG A O 1
ATOM 710 N N . PRO A 1 89 ? -4.853 -2.877 -16.976 1.00 51.09 89 PRO A N 1
ATOM 711 C CA . PRO A 1 89 ? -6.003 -2.914 -16.081 1.00 51.09 89 PRO A CA 1
ATOM 712 C C . PRO A 1 89 ? -7.271 -3.233 -16.886 1.00 51.09 89 PRO A C 1
ATOM 714 O O . PRO A 1 89 ? -7.530 -2.605 -17.911 1.00 51.09 89 PRO A O 1
ATOM 717 N N . GLY A 1 90 ? -8.045 -4.224 -16.437 1.00 50.09 90 GLY A N 1
ATOM 718 C CA . GLY A 1 90 ? -9.331 -4.589 -17.044 1.00 50.09 90 GLY A CA 1
ATOM 719 C C . GLY A 1 90 ? -9.288 -5.648 -18.150 1.00 50.09 90 GLY A C 1
ATOM 720 O O . GLY A 1 90 ? -10.334 -5.961 -18.707 1.00 50.09 90 GLY A O 1
ATOM 721 N N . ILE A 1 91 ? -8.127 -6.228 -18.459 1.00 51.41 91 ILE A N 1
ATOM 722 C CA . ILE A 1 91 ? -8.063 -7.435 -19.289 1.00 51.41 91 ILE A CA 1
ATOM 723 C C . ILE A 1 91 ? -8.108 -8.638 -18.341 1.00 51.41 91 ILE A C 1
ATOM 725 O O . ILE A 1 91 ? -7.135 -8.926 -17.642 1.00 51.41 91 ILE A O 1
ATOM 729 N N . GLY A 1 92 ? -9.265 -9.301 -18.268 1.00 53.16 92 GLY A N 1
ATOM 730 C CA . GLY A 1 92 ? -9.393 -10.590 -17.601 1.00 53.16 92 GLY A CA 1
ATOM 731 C C . GLY A 1 92 ? -8.560 -11.654 -18.316 1.00 53.16 92 GLY A C 1
ATOM 732 O O . GLY A 1 92 ? -8.022 -11.431 -19.401 1.00 53.16 92 GLY A O 1
ATOM 733 N N . ARG A 1 93 ? -8.426 -12.837 -17.704 1.00 49.62 93 ARG A N 1
ATOM 734 C CA . ARG A 1 93 ? -7.659 -13.949 -18.296 1.00 49.62 93 ARG A CA 1
ATOM 735 C C . ARG A 1 93 ? -8.107 -14.248 -19.735 1.00 49.62 93 ARG A C 1
ATOM 737 O O . ARG A 1 93 ? -7.265 -14.454 -20.597 1.00 49.62 93 ARG A O 1
ATOM 744 N N . GLU A 1 94 ? -9.412 -14.214 -19.993 1.00 54.97 94 GLU A N 1
ATOM 745 C CA . GLU A 1 94 ? -9.974 -14.461 -21.325 1.00 54.97 94 GLU A CA 1
ATOM 746 C C . GLU A 1 94 ? -9.612 -13.362 -22.332 1.00 54.97 94 GLU A C 1
ATOM 748 O O . GLU A 1 94 ? -9.212 -13.657 -23.459 1.00 54.97 94 GLU A O 1
ATOM 753 N N . GLU A 1 95 ? -9.701 -12.086 -21.949 1.00 57.03 95 GLU A N 1
ATOM 754 C CA . GLU A 1 95 ? -9.303 -10.986 -22.827 1.00 57.03 95 GLU A CA 1
ATOM 755 C C . GLU A 1 95 ? -7.794 -10.987 -23.107 1.00 57.03 95 GLU A C 1
ATOM 757 O O . GLU A 1 95 ? -7.372 -10.522 -24.172 1.00 57.03 95 GLU A O 1
ATOM 762 N N . TRP A 1 96 ? -6.994 -11.507 -22.171 1.00 54.19 96 TRP A N 1
ATOM 763 C CA . TRP A 1 96 ? -5.546 -11.633 -22.305 1.00 54.19 96 TRP A CA 1
ATOM 764 C C . TRP A 1 96 ? -5.190 -12.701 -23.335 1.00 54.19 96 TRP A C 1
ATOM 766 O O . TRP A 1 96 ? -4.515 -12.392 -24.318 1.00 54.19 96 TRP A O 1
ATOM 776 N N . ASP A 1 97 ? -5.720 -13.914 -23.158 1.00 56.03 97 ASP A N 1
ATOM 777 C CA . ASP A 1 97 ? -5.496 -15.038 -24.071 1.00 56.03 97 ASP A CA 1
ATOM 778 C C . ASP A 1 97 ? -5.994 -14.711 -25.485 1.00 56.03 97 ASP A C 1
ATOM 780 O O . ASP A 1 97 ? -5.364 -15.073 -26.468 1.00 56.03 97 ASP A O 1
ATOM 784 N N . ARG A 1 98 ? -7.078 -13.939 -25.623 1.00 59.69 98 ARG A N 1
ATOM 785 C CA . ARG A 1 98 ? -7.566 -13.513 -26.942 1.00 59.69 98 ARG A CA 1
ATOM 786 C C . ARG A 1 98 ? -6.662 -12.488 -27.635 1.00 59.69 98 ARG A C 1
ATOM 788 O O . ARG A 1 98 ? -6.610 -12.450 -28.861 1.00 59.69 98 ARG A O 1
ATOM 795 N N . SER A 1 99 ? -6.044 -11.587 -26.875 1.00 55.28 99 SER A N 1
ATOM 796 C CA . SER A 1 99 ? -5.289 -10.459 -27.443 1.00 55.28 99 SER A CA 1
ATOM 797 C C . SER A 1 99 ? -3.824 -10.806 -27.701 1.00 55.28 99 SER A C 1
ATOM 799 O O . SER A 1 99 ? -3.187 -10.166 -28.539 1.00 55.28 99 SER A O 1
ATOM 801 N N . PHE A 1 100 ? -3.290 -11.781 -26.961 1.00 56.75 100 PHE A N 1
ATOM 802 C CA . PHE A 1 100 ? -1.860 -12.082 -26.925 1.00 56.75 100 PHE A CA 1
ATOM 803 C C . PHE A 1 100 ? -1.523 -13.584 -26.883 1.00 56.75 100 PHE A C 1
ATOM 805 O O . PHE A 1 100 ? -0.333 -13.905 -26.852 1.00 56.75 100 PHE A O 1
ATOM 812 N N . GLY A 1 101 ? -2.521 -14.475 -26.841 1.00 47.94 101 GLY A N 1
ATOM 813 C CA . GLY A 1 101 ? -2.359 -15.933 -26.923 1.00 47.94 101 GLY A CA 1
ATOM 814 C C . GLY A 1 101 ? -2.376 -16.467 -28.349 1.00 47.94 101 GLY A C 1
ATOM 815 O O . GLY A 1 101 ? -2.985 -15.820 -29.231 1.00 47.94 101 GLY A O 1
#

Sequence (101 aa):
AVSSSNNQFGILVGYESVRCNLEDFESIFPMDPLDYGDGTCWVECQLRNKGSENKLLVTTGWSLQKRSSDGAWLINSIDWQDFRDKFRPGIGREEWDRSFG

Secondary structure (DSSP, 8-state):
----TTS---------SS---GGGEEEE-SPPPEE-SSSEEEEEEEEEE-STT--EEEEEEEEEEE-TTT--EEEEEEEEEE--TT--TT--HHHHHHHH-

Radius of gyration: 17.25 Å; chains: 1; bounding box: 34×30×49 Å